Protein AF-A0A1I0JBV3-F1 (afdb_monomer_lite)

pLDDT: mean 73.3, std 11.95, range [51.81, 92.5]

Structure (mmCIF, N/CA/C/O backbone):
data_AF-A0A1I0JBV3-F1
#
_entry.id   AF-A0A1I0JBV3-F1
#
loop_
_atom_site.group_PDB
_atom_site.id
_atom_site.type_symbol
_atom_site.label_atom_id
_atom_site.label_alt_id
_atom_site.label_comp_id
_atom_site.label_asym_id
_atom_site.label_entity_id
_atom_site.label_seq_id
_atom_site.pdbx_PDB_ins_code
_atom_site.Cartn_x
_atom_site.Cartn_y
_atom_site.Cartn_z
_atom_site.occupancy
_atom_site.B_iso_or_equiv
_atom_site.auth_seq_id
_atom_site.auth_comp_id
_atom_site.auth_asym_id
_atom_site.auth_atom_id
_atom_site.pdbx_PDB_model_num
ATOM 1 N N . MET A 1 1 ? -31.498 -11.222 1.081 1.00 52.91 1 MET A N 1
ATOM 2 C CA . MET A 1 1 ? -30.637 -10.059 1.394 1.00 52.91 1 MET A CA 1
ATOM 3 C C . MET A 1 1 ? -29.264 -10.481 1.928 1.00 52.91 1 MET A C 1
ATOM 5 O O . MET A 1 1 ? -28.299 -10.169 1.255 1.00 52.91 1 MET A O 1
ATOM 9 N N . LYS A 1 2 ? -29.136 -11.262 3.021 1.00 63.00 2 LYS A N 1
ATOM 10 C CA . LYS A 1 2 ? -27.817 -11.732 3.532 1.00 63.00 2 LYS A CA 1
ATOM 11 C C . LYS A 1 2 ? -26.933 -12.431 2.486 1.00 63.00 2 LYS A C 1
ATOM 13 O O . LYS A 1 2 ? -25.802 -12.021 2.286 1.00 63.00 2 LYS A O 1
ATOM 18 N N . LYS A 1 3 ? -27.503 -13.369 1.716 1.00 70.75 3 LYS A N 1
ATOM 19 C CA . LYS A 1 3 ? -26.767 -14.091 0.659 1.00 70.75 3 LYS A CA 1
ATOM 20 C C . LYS A 1 3 ? -26.129 -13.187 -0.407 1.00 70.75 3 LYS A C 1
ATOM 22 O O . LYS A 1 3 ? -25.136 -13.585 -0.997 1.00 70.75 3 LYS A O 1
ATOM 27 N N . PHE A 1 4 ? -26.694 -12.004 -0.668 1.00 78.19 4 PHE A N 1
ATOM 28 C CA . PHE A 1 4 ? -26.146 -11.068 -1.656 1.00 78.19 4 PHE A CA 1
ATOM 29 C C . PHE A 1 4 ? -24.913 -10.337 -1.112 1.00 78.19 4 PHE A C 1
ATOM 31 O O . PHE A 1 4 ? -23.906 -10.247 -1.805 1.00 78.19 4 PHE A O 1
ATOM 38 N N . ASN A 1 5 ? -24.953 -9.908 0.153 1.00 77.00 5 ASN A N 1
ATOM 39 C CA . ASN A 1 5 ? -23.786 -9.324 0.817 1.00 77.00 5 ASN A CA 1
ATOM 40 C C . ASN A 1 5 ? -22.672 -10.360 1.019 1.00 77.00 5 ASN A C 1
ATOM 42 O O . ASN A 1 5 ? -21.511 -10.040 0.794 1.00 77.00 5 ASN A O 1
ATOM 46 N N . ASP A 1 6 ? -23.017 -11.603 1.371 1.00 80.25 6 ASP A N 1
ATOM 47 C CA . ASP A 1 6 ? -22.033 -12.682 1.544 1.00 80.25 6 ASP A CA 1
ATOM 48 C C . ASP A 1 6 ? -21.361 -13.058 0.210 1.00 80.25 6 ASP A C 1
ATOM 50 O O . ASP A 1 6 ? -20.162 -13.346 0.156 1.00 80.25 6 ASP A O 1
ATOM 54 N N . PHE A 1 7 ? -22.123 -13.018 -0.889 1.00 85.12 7 PHE A N 1
ATOM 55 C CA . PHE A 1 7 ? -21.595 -13.211 -2.237 1.00 85.12 7 PHE A CA 1
ATOM 56 C C . PHE A 1 7 ? -20.658 -12.067 -2.645 1.00 85.12 7 PHE A C 1
ATOM 58 O O . PHE A 1 7 ? -19.554 -12.329 -3.119 1.00 85.12 7 PHE A O 1
ATOM 65 N N . LEU A 1 8 ? -21.060 -10.813 -2.406 1.00 81.75 8 LEU A N 1
ATOM 66 C CA . LEU A 1 8 ? -20.219 -9.640 -2.657 1.00 81.75 8 LEU A CA 1
ATOM 67 C C . LEU A 1 8 ? -18.907 -9.698 -1.864 1.00 81.75 8 LEU A C 1
ATOM 69 O O . LEU A 1 8 ? -17.849 -9.519 -2.458 1.00 81.75 8 LEU A O 1
ATOM 73 N N . ASP A 1 9 ? -18.945 -10.021 -0.568 1.00 81.69 9 ASP A N 1
ATOM 74 C CA . ASP A 1 9 ? -17.739 -10.141 0.271 1.00 81.69 9 ASP A CA 1
ATOM 75 C C . ASP A 1 9 ? -16.817 -11.266 -0.239 1.00 81.69 9 ASP A C 1
ATOM 77 O O . ASP A 1 9 ? -15.609 -11.080 -0.386 1.00 81.69 9 ASP A O 1
ATOM 81 N N . THR A 1 10 ? -17.384 -12.414 -0.627 1.00 84.50 10 THR A N 1
ATOM 82 C CA . THR A 1 10 ? -16.613 -13.540 -1.182 1.00 84.50 10 THR A CA 1
ATOM 83 C C . THR A 1 10 ? -15.910 -13.171 -2.490 1.00 84.50 10 THR A C 1
ATOM 85 O O . THR A 1 10 ? -14.718 -13.444 -2.652 1.00 84.50 10 THR A O 1
ATOM 88 N N . VAL A 1 11 ? -16.622 -12.522 -3.414 1.00 87.12 11 VAL A N 1
ATOM 89 C CA . VAL A 1 11 ? -16.059 -12.070 -4.695 1.00 87.12 11 VAL A CA 1
ATOM 90 C C . VAL A 1 11 ? -14.973 -11.020 -4.464 1.00 87.12 11 VAL A C 1
ATOM 92 O O . VAL A 1 11 ? -13.895 -11.102 -5.049 1.00 87.12 11 VAL A O 1
ATOM 95 N N . MET A 1 12 ? -15.213 -10.067 -3.568 1.00 82.69 12 MET A N 1
ATOM 96 C CA . MET A 1 12 ? -14.280 -8.979 -3.274 1.00 82.69 12 MET A CA 1
ATOM 97 C C . MET A 1 12 ? -12.998 -9.495 -2.608 1.00 82.69 12 MET A C 1
ATOM 99 O O . MET A 1 12 ? -11.898 -9.101 -2.997 1.00 82.69 12 MET A O 1
ATOM 103 N N . ARG A 1 13 ? -13.115 -10.465 -1.691 1.00 83.38 13 ARG A N 1
ATOM 104 C CA . ARG A 1 13 ? -11.968 -11.191 -1.122 1.00 83.38 13 ARG A CA 1
ATOM 105 C C . ARG A 1 13 ? -11.165 -11.932 -2.179 1.00 83.38 13 ARG A C 1
ATOM 107 O O . ARG A 1 13 ? -9.937 -11.893 -2.138 1.00 83.38 13 ARG A O 1
ATOM 114 N N . PHE A 1 14 ? -11.837 -12.600 -3.113 1.00 89.12 14 PHE A N 1
ATOM 115 C CA . PHE A 1 14 ? -11.166 -13.336 -4.179 1.00 89.12 14 PHE A CA 1
ATOM 116 C C . PHE A 1 14 ? -10.394 -12.396 -5.116 1.00 89.12 14 PHE A C 1
ATOM 118 O O . PHE A 1 14 ? -9.225 -12.642 -5.403 1.00 89.12 14 PHE A O 1
ATOM 125 N N . ILE A 1 15 ? -11.007 -11.278 -5.522 1.00 87.62 15 ILE A N 1
ATOM 126 C CA . ILE A 1 15 ? -10.366 -10.253 -6.359 1.00 87.62 15 ILE A CA 1
ATOM 127 C C . ILE A 1 15 ? -9.148 -9.644 -5.651 1.00 87.62 15 ILE A C 1
ATOM 129 O O . ILE A 1 15 ? -8.094 -9.498 -6.263 1.00 87.62 15 ILE A O 1
ATOM 133 N N . MET A 1 16 ? -9.257 -9.337 -4.357 1.00 83.81 16 MET A N 1
ATOM 134 C CA . MET A 1 16 ? -8.150 -8.805 -3.551 1.00 83.81 16 MET A CA 1
ATOM 135 C C . MET A 1 16 ? -6.982 -9.787 -3.440 1.00 83.81 16 MET A C 1
ATOM 137 O O . MET A 1 16 ? -5.828 -9.404 -3.634 1.00 83.81 16 MET A O 1
ATOM 141 N N . ALA A 1 17 ? -7.274 -11.062 -3.170 1.00 86.31 17 ALA A N 1
ATOM 142 C CA . ALA A 1 17 ? -6.258 -12.108 -3.112 1.00 86.31 17 ALA A CA 1
ATOM 143 C C . ALA A 1 17 ? -5.563 -12.292 -4.472 1.00 86.31 17 ALA A C 1
ATOM 145 O O . ALA A 1 17 ? -4.335 -12.360 -4.533 1.00 86.31 17 ALA A O 1
ATOM 146 N N . ALA A 1 18 ? -6.334 -12.299 -5.563 1.00 88.12 18 ALA A N 1
ATOM 147 C CA . ALA A 1 18 ? -5.802 -12.381 -6.918 1.00 88.12 18 ALA A CA 1
ATOM 148 C C . ALA A 1 18 ? -4.930 -11.164 -7.273 1.00 88.12 18 ALA A C 1
ATOM 150 O O . ALA A 1 18 ? -3.843 -11.329 -7.822 1.00 88.12 18 ALA A O 1
ATOM 151 N N . ALA A 1 19 ? -5.358 -9.950 -6.913 1.00 83.94 19 ALA A N 1
ATOM 152 C CA . ALA A 1 19 ? -4.601 -8.722 -7.142 1.00 83.94 19 ALA A CA 1
ATOM 153 C C . ALA A 1 19 ? -3.278 -8.699 -6.356 1.00 83.94 19 ALA A C 1
ATOM 155 O O . ALA A 1 19 ? -2.233 -8.376 -6.919 1.00 83.94 19 ALA A O 1
ATOM 156 N N . MET A 1 20 ? -3.292 -9.103 -5.080 1.00 83.06 20 MET A N 1
ATOM 157 C CA . MET A 1 20 ? -2.077 -9.247 -4.266 1.00 83.06 20 MET A CA 1
ATOM 158 C C . MET A 1 20 ? -1.108 -10.270 -4.862 1.00 83.06 20 MET A C 1
ATOM 160 O O . MET A 1 20 ? 0.089 -10.001 -4.967 1.00 83.06 20 MET A O 1
ATOM 164 N N . PHE A 1 21 ? -1.621 -11.421 -5.298 1.00 88.75 21 PHE A N 1
ATOM 165 C CA . PHE A 1 21 ? -0.805 -12.444 -5.942 1.00 88.75 21 PHE A CA 1
ATOM 166 C C . PHE A 1 21 ? -0.201 -11.949 -7.265 1.00 88.75 21 PHE A C 1
ATOM 168 O O . PHE A 1 21 ? 0.984 -12.160 -7.511 1.00 88.75 21 PHE A O 1
ATOM 175 N N . ALA A 1 22 ? -0.979 -11.238 -8.086 1.00 84.38 22 ALA A N 1
ATOM 176 C CA . ALA A 1 22 ? -0.511 -10.660 -9.345 1.00 84.38 22 ALA A CA 1
ATOM 177 C C . ALA A 1 22 ? 0.595 -9.615 -9.132 1.00 84.38 22 ALA A C 1
ATOM 179 O O . ALA A 1 22 ? 1.581 -9.607 -9.869 1.00 84.38 22 ALA A O 1
ATOM 180 N N . LEU A 1 23 ? 0.472 -8.769 -8.105 1.00 82.62 23 LEU A N 1
ATOM 181 C CA . LEU A 1 23 ? 1.512 -7.809 -7.731 1.00 82.62 23 LEU A CA 1
ATOM 182 C C . LEU A 1 23 ? 2.791 -8.503 -7.262 1.00 82.62 23 LEU A C 1
ATOM 184 O O . LEU A 1 23 ? 3.882 -8.093 -7.654 1.00 82.62 23 LEU A O 1
ATOM 188 N N . LEU A 1 24 ? 2.668 -9.566 -6.464 1.00 86.88 24 LEU A N 1
ATOM 189 C CA . LEU A 1 24 ? 3.815 -10.338 -5.994 1.00 86.88 24 LEU A CA 1
ATOM 190 C C . LEU A 1 24 ? 4.527 -11.032 -7.163 1.00 86.88 24 LEU A C 1
ATOM 192 O O . LEU A 1 24 ? 5.724 -10.836 -7.353 1.00 86.88 24 LEU A O 1
ATOM 196 N N . ALA A 1 25 ? 3.787 -11.783 -7.982 1.00 85.19 25 ALA A N 1
ATOM 197 C CA . ALA A 1 25 ? 4.327 -12.502 -9.133 1.00 85.19 25 ALA A CA 1
ATOM 198 C C . ALA A 1 25 ? 4.928 -11.545 -10.175 1.00 85.19 25 ALA A C 1
ATOM 200 O O . ALA A 1 25 ? 6.044 -11.759 -10.652 1.00 85.19 25 ALA A O 1
ATOM 201 N N . GLY A 1 26 ? 4.224 -10.452 -10.483 1.00 80.56 26 GLY A N 1
ATOM 202 C CA . GLY A 1 26 ? 4.704 -9.406 -11.380 1.00 80.56 26 GLY A CA 1
ATOM 203 C C . GLY A 1 26 ? 5.947 -8.696 -10.844 1.00 80.56 26 GLY A C 1
ATOM 204 O O . GLY A 1 26 ? 6.887 -8.457 -11.597 1.00 80.56 26 GLY A O 1
ATOM 205 N N . GLY A 1 27 ? 5.999 -8.415 -9.539 1.00 78.56 27 GLY A N 1
ATOM 206 C CA . GLY A 1 27 ? 7.157 -7.801 -8.889 1.00 78.56 27 GLY A CA 1
ATOM 207 C C . GLY A 1 27 ? 8.377 -8.723 -8.895 1.00 78.56 27 GLY A C 1
ATOM 208 O O . GLY A 1 27 ? 9.484 -8.293 -9.223 1.00 78.56 27 GLY A O 1
ATOM 209 N N . THR A 1 28 ? 8.187 -10.017 -8.622 1.00 82.06 28 THR A N 1
ATOM 210 C CA . THR A 1 28 ? 9.253 -11.019 -8.761 1.00 82.06 28 THR A CA 1
ATOM 211 C C . THR A 1 28 ? 9.748 -11.097 -10.205 1.00 82.06 28 THR A C 1
ATOM 213 O O . THR A 1 28 ? 10.958 -11.118 -10.428 1.00 82.06 28 THR A O 1
ATOM 216 N N . TRP A 1 29 ? 8.846 -11.054 -11.191 1.00 78.94 29 TRP A N 1
ATOM 217 C CA . TRP A 1 29 ? 9.209 -11.031 -12.609 1.00 78.94 29 TRP A CA 1
ATOM 218 C C . TRP A 1 29 ? 9.967 -9.757 -13.014 1.00 78.94 29 TRP A C 1
ATOM 220 O O . TRP A 1 29 ? 10.944 -9.833 -13.763 1.00 78.94 29 TRP A O 1
ATOM 230 N N . GLN A 1 30 ? 9.583 -8.589 -12.488 1.00 66.00 30 GLN A N 1
ATOM 231 C CA . GLN A 1 30 ? 10.299 -7.325 -12.699 1.00 66.00 30 GLN A CA 1
ATOM 232 C C . GLN A 1 30 ? 11.736 -7.392 -12.175 1.00 66.00 30 GLN A C 1
ATOM 234 O O . GLN A 1 30 ? 12.670 -6.977 -12.865 1.00 66.00 30 GLN A O 1
ATOM 239 N N . ILE A 1 31 ? 11.928 -7.944 -10.974 1.00 75.69 31 ILE A N 1
ATOM 240 C CA . ILE A 1 31 ? 13.254 -8.150 -10.386 1.00 75.69 31 ILE A CA 1
ATOM 241 C C . ILE A 1 31 ? 14.035 -9.143 -11.255 1.00 75.69 31 ILE A C 1
ATOM 243 O O . ILE A 1 31 ? 15.136 -8.826 -11.697 1.00 75.69 31 ILE A O 1
ATOM 247 N N . PHE A 1 32 ? 13.454 -10.294 -11.592 1.00 72.62 32 PHE A N 1
ATOM 248 C CA . PHE A 1 32 ? 14.115 -11.318 -12.403 1.00 72.62 32 PHE A CA 1
ATOM 249 C C . PHE A 1 32 ? 14.561 -10.787 -13.769 1.00 72.62 32 PHE A C 1
ATOM 251 O O . PHE A 1 32 ? 15.707 -10.986 -14.165 1.00 72.62 32 PHE A O 1
ATOM 258 N N . THR A 1 33 ? 13.699 -10.026 -14.448 1.00 67.25 33 THR A N 1
ATOM 259 C CA . THR A 1 33 ? 14.038 -9.374 -15.717 1.00 67.25 33 THR A CA 1
ATOM 260 C C . THR A 1 33 ? 15.223 -8.442 -15.513 1.00 67.25 33 THR A C 1
ATOM 262 O O . THR A 1 33 ? 16.207 -8.564 -16.219 1.00 67.25 33 THR A O 1
ATOM 265 N N . ARG A 1 34 ? 15.211 -7.592 -14.484 1.00 66.94 34 ARG A N 1
ATOM 266 C CA . ARG A 1 34 ? 16.291 -6.629 -14.229 1.00 66.94 34 ARG A CA 1
ATOM 267 C C . ARG A 1 34 ? 17.641 -7.274 -13.893 1.00 66.94 34 ARG A C 1
ATOM 269 O O . ARG A 1 34 ? 18.677 -6.696 -14.219 1.00 66.94 34 ARG A O 1
ATOM 276 N N . TRP A 1 35 ? 17.636 -8.434 -13.238 1.00 64.62 35 TRP A N 1
ATOM 277 C CA . TRP A 1 35 ? 18.855 -9.148 -12.842 1.00 64.62 35 TRP A CA 1
ATOM 278 C C . TRP A 1 35 ? 19.378 -10.109 -13.922 1.00 64.62 35 TRP A C 1
ATOM 280 O O . TRP A 1 35 ? 20.592 -10.265 -14.031 1.00 64.62 35 TRP A O 1
ATOM 290 N N . ILE A 1 36 ? 18.503 -10.717 -14.735 1.00 63.06 36 ILE A N 1
ATOM 291 C CA . ILE A 1 36 ? 18.875 -11.732 -15.741 1.00 63.06 36 ILE A CA 1
ATOM 292 C C . ILE A 1 36 ? 18.902 -11.171 -17.177 1.00 63.06 36 ILE A C 1
ATOM 294 O O . ILE A 1 36 ? 19.807 -11.475 -17.951 1.00 63.06 36 ILE A O 1
ATOM 298 N N . LEU A 1 37 ? 17.941 -10.314 -17.532 1.00 55.44 37 LEU A N 1
ATOM 299 C CA . LEU A 1 37 ? 17.786 -9.665 -18.833 1.00 55.44 37 LEU A CA 1
ATOM 300 C C . LEU A 1 37 ? 18.110 -8.175 -18.648 1.00 55.44 37 LEU A C 1
ATOM 302 O O . LEU A 1 37 ? 17.244 -7.361 -18.359 1.00 55.44 37 LEU A O 1
ATOM 306 N N . LYS A 1 38 ? 19.365 -7.769 -18.857 1.00 53.12 38 LYS A N 1
ATOM 307 C CA . LYS A 1 38 ? 19.827 -6.359 -18.800 1.00 53.12 38 LYS A CA 1
ATOM 308 C C . LYS A 1 38 ? 19.061 -5.352 -19.705 1.00 53.12 38 LYS A C 1
ATOM 310 O O . LYS A 1 38 ? 19.484 -4.205 -19.807 1.00 53.12 38 LYS A O 1
ATOM 315 N N . ASN A 1 39 ? 17.956 -5.746 -20.346 1.00 54.69 39 ASN A N 1
ATOM 316 C CA . ASN A 1 39 ? 17.012 -4.887 -21.054 1.00 54.69 39 ASN A CA 1
ATOM 317 C C . ASN A 1 39 ? 15.781 -4.596 -20.171 1.00 54.69 39 ASN A C 1
ATOM 319 O O . ASN A 1 39 ? 14.994 -5.508 -19.904 1.00 54.69 39 ASN A O 1
ATOM 323 N N . PRO A 1 40 ? 15.576 -3.346 -19.722 1.00 53.59 40 PRO A N 1
ATOM 324 C CA . PRO A 1 40 ? 14.399 -2.980 -18.944 1.00 53.59 40 PRO A CA 1
ATOM 325 C C . PRO A 1 40 ? 13.143 -3.135 -19.815 1.00 53.59 40 PRO A C 1
ATOM 327 O O . PRO A 1 40 ? 12.955 -2.403 -20.782 1.00 53.59 40 PRO A O 1
ATOM 330 N N . SER A 1 41 ? 12.281 -4.105 -19.504 1.00 53.50 41 SER A N 1
ATOM 331 C CA . SER A 1 41 ? 11.004 -4.280 -20.206 1.00 53.50 41 SER A CA 1
ATOM 332 C C . SER A 1 41 ? 10.014 -3.190 -19.767 1.00 53.50 41 SER A C 1
ATOM 334 O O . SER A 1 41 ? 9.298 -3.357 -18.781 1.00 53.50 41 SER A O 1
ATOM 336 N N . THR A 1 42 ? 9.986 -2.063 -20.489 1.00 59.53 42 THR A N 1
ATOM 337 C CA . THR A 1 42 ? 9.102 -0.904 -20.229 1.00 59.53 42 THR A CA 1
ATOM 338 C C . THR A 1 42 ? 7.620 -1.290 -20.204 1.00 59.53 42 THR A C 1
ATOM 340 O O . THR A 1 42 ? 6.884 -0.855 -19.323 1.00 59.53 42 THR A O 1
ATOM 343 N N . PHE A 1 43 ? 7.209 -2.210 -21.083 1.00 61.50 43 PHE A N 1
ATOM 344 C CA . PHE A 1 43 ? 5.834 -2.720 -21.146 1.00 61.50 43 PHE A CA 1
ATOM 345 C C . PHE A 1 43 ? 5.376 -3.402 -19.849 1.00 61.50 43 PHE A C 1
ATOM 347 O O . PHE A 1 43 ? 4.223 -3.264 -19.440 1.00 61.50 43 PHE A O 1
ATOM 354 N N . THR A 1 44 ? 6.274 -4.132 -19.181 1.00 64.50 44 THR A N 1
ATOM 355 C CA . THR A 1 44 ? 5.932 -4.829 -17.933 1.00 64.50 44 THR A CA 1
ATOM 356 C C . THR A 1 44 ? 5.871 -3.858 -16.748 1.00 64.50 44 THR A C 1
ATOM 358 O O . THR A 1 44 ? 5.098 -4.076 -15.818 1.00 64.50 44 THR A O 1
ATOM 361 N N . ASP A 1 45 ? 6.649 -2.769 -16.775 1.00 65.56 45 ASP A N 1
ATOM 362 C CA . ASP A 1 45 ? 6.609 -1.723 -15.742 1.00 65.56 45 ASP A CA 1
ATOM 363 C C . ASP A 1 45 ? 5.286 -0.951 -15.764 1.00 65.56 45 ASP A C 1
ATOM 365 O O . ASP A 1 45 ? 4.653 -0.757 -14.726 1.00 65.56 45 ASP A O 1
ATOM 369 N N . GLU A 1 46 ? 4.825 -0.581 -16.957 1.00 77.31 46 GLU A N 1
ATOM 370 C CA . GLU A 1 46 ? 3.564 0.135 -17.146 1.00 77.31 46 GLU A CA 1
ATOM 371 C C . GLU A 1 46 ? 2.365 -0.736 -16.759 1.00 77.31 46 GLU A C 1
ATOM 373 O O . GLU A 1 46 ? 1.514 -0.299 -15.981 1.00 77.31 46 GLU A O 1
ATOM 378 N N . PHE A 1 47 ? 2.331 -1.999 -17.201 1.00 76.12 47 PHE A N 1
ATOM 379 C CA . PHE A 1 47 ? 1.253 -2.928 -16.854 1.00 76.12 47 PHE A CA 1
ATOM 380 C C . PHE A 1 47 ? 1.120 -3.135 -15.339 1.00 76.12 47 PHE A C 1
ATOM 382 O O . PHE A 1 47 ? 0.014 -3.064 -14.797 1.00 76.12 47 PHE A O 1
ATOM 389 N N . LEU A 1 48 ? 2.238 -3.322 -14.628 1.00 72.06 48 LEU A N 1
ATOM 390 C CA . LEU A 1 48 ? 2.205 -3.510 -13.177 1.00 72.06 48 LEU A CA 1
ATOM 391 C C . LEU A 1 48 ? 1.697 -2.272 -12.436 1.00 72.06 48 LEU A C 1
ATOM 393 O O . LEU A 1 48 ? 0.962 -2.408 -11.459 1.00 72.06 48 LEU A O 1
ATOM 397 N N . ARG A 1 49 ? 2.044 -1.066 -12.905 1.00 78.69 49 ARG A N 1
ATOM 398 C CA . ARG A 1 49 ? 1.521 0.180 -12.326 1.00 78.69 49 ARG A CA 1
ATOM 399 C C . ARG A 1 49 ? 0.015 0.289 -12.498 1.00 78.69 49 ARG A C 1
ATOM 401 O O . ARG A 1 49 ? -0.661 0.670 -11.547 1.00 78.69 49 ARG A O 1
ATOM 408 N N . TYR A 1 50 ? -0.521 -0.079 -13.660 1.00 83.62 50 TYR A N 1
ATOM 409 C CA . TYR A 1 50 ? -1.970 -0.102 -13.854 1.00 83.62 50 TYR A CA 1
ATOM 410 C C . TYR A 1 50 ? -2.643 -1.098 -12.904 1.00 83.62 50 TYR A C 1
ATOM 412 O O . TYR A 1 50 ? -3.591 -0.722 -12.215 1.00 83.62 50 TYR A O 1
ATOM 420 N N . VAL A 1 51 ? -2.122 -2.324 -12.784 1.00 80.69 51 VAL A N 1
ATOM 421 C CA . VAL A 1 51 ? -2.647 -3.328 -11.838 1.00 80.69 51 VAL A CA 1
ATOM 422 C C . VAL A 1 51 ? -2.583 -2.823 -10.394 1.00 80.69 51 VAL A C 1
ATOM 424 O O . VAL A 1 51 ? -3.539 -3.001 -9.644 1.00 80.69 51 VAL A O 1
ATOM 427 N N . LEU A 1 52 ? -1.505 -2.139 -10.010 1.00 82.31 52 LEU A N 1
ATOM 428 C CA . LEU A 1 52 ? -1.347 -1.550 -8.680 1.00 82.31 52 LEU A CA 1
ATOM 429 C C . LEU A 1 52 ? -2.377 -0.444 -8.404 1.00 82.31 52 LEU A C 1
ATOM 431 O O . LEU A 1 52 ? -2.948 -0.402 -7.315 1.00 82.31 52 LEU A O 1
ATOM 4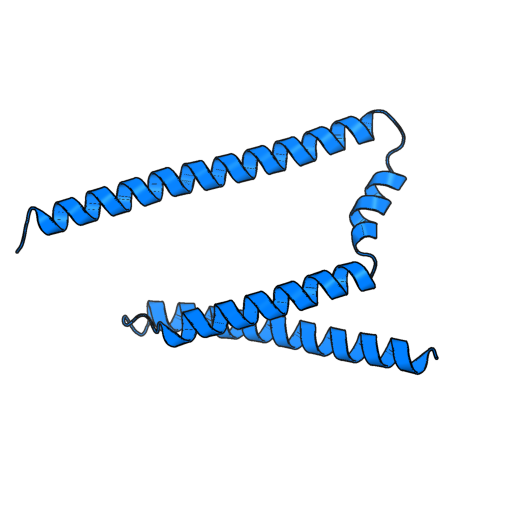35 N N . ILE A 1 53 ? -2.653 0.427 -9.381 1.00 88.31 53 ILE A N 1
ATOM 436 C CA . ILE A 1 53 ? -3.683 1.469 -9.257 1.00 88.31 53 ILE A CA 1
ATOM 437 C C . ILE A 1 53 ? -5.053 0.820 -9.033 1.00 88.31 53 ILE A C 1
ATOM 439 O O . ILE A 1 53 ? -5.715 1.128 -8.044 1.00 88.31 53 ILE A O 1
ATOM 443 N N . TRP A 1 54 ? -5.443 -0.145 -9.868 1.00 87.12 54 TRP A N 1
ATOM 444 C CA . TRP A 1 54 ? -6.709 -0.867 -9.697 1.00 87.12 54 TRP A CA 1
ATOM 445 C C . TRP A 1 54 ? -6.785 -1.617 -8.359 1.00 87.12 54 TRP A C 1
ATOM 447 O O . TRP A 1 54 ? -7.801 -1.539 -7.668 1.00 87.12 54 TRP A O 1
ATOM 457 N N . ALA A 1 55 ? -5.702 -2.284 -7.947 1.00 84.06 55 ALA A N 1
ATOM 458 C CA . ALA A 1 55 ? -5.623 -2.994 -6.673 1.00 84.06 55 ALA A CA 1
ATOM 459 C C . ALA A 1 55 ? -5.744 -2.050 -5.466 1.00 84.06 55 ALA A C 1
ATOM 461 O O . ALA A 1 55 ? -6.426 -2.383 -4.503 1.00 84.06 55 ALA A O 1
ATOM 462 N N . SER A 1 56 ? -5.129 -0.864 -5.512 1.00 85.31 56 SER A N 1
ATOM 463 C CA . SER A 1 56 ? -5.226 0.138 -4.439 1.00 85.31 56 SER A CA 1
ATOM 464 C C . SER A 1 56 ? -6.617 0.776 -4.343 1.00 85.31 56 SER A C 1
ATOM 466 O O . SER A 1 56 ? -7.132 0.971 -3.239 1.00 85.31 56 SER A O 1
ATOM 468 N N . MET A 1 57 ? -7.273 1.029 -5.481 1.00 85.50 57 MET A N 1
ATOM 469 C CA . MET A 1 57 ? -8.660 1.501 -5.506 1.00 85.50 57 MET A CA 1
ATOM 470 C C . MET A 1 57 ? -9.608 0.453 -4.910 1.00 85.50 57 MET A C 1
ATOM 472 O O . MET A 1 57 ? -10.392 0.772 -4.019 1.00 85.50 57 MET A O 1
ATOM 476 N N . LEU A 1 58 ? -9.490 -0.812 -5.328 1.00 85.38 58 LEU A N 1
ATOM 477 C CA . LEU A 1 58 ? -10.284 -1.916 -4.773 1.00 85.38 58 LEU A CA 1
ATOM 478 C C . LEU A 1 58 ? -9.965 -2.176 -3.292 1.00 85.38 58 LEU A C 1
ATOM 480 O O . LEU A 1 58 ? -10.873 -2.420 -2.498 1.00 85.38 58 LEU A O 1
ATOM 484 N N . GLY A 1 59 ? -8.691 -2.064 -2.912 1.00 81.69 59 GLY A N 1
ATOM 485 C CA . GLY A 1 59 ? -8.221 -2.227 -1.541 1.00 81.69 59 GLY A CA 1
ATOM 486 C C . GLY A 1 59 ? -8.783 -1.185 -0.587 1.00 81.69 59 GLY A C 1
ATOM 487 O O . GLY A 1 59 ? -9.314 -1.543 0.460 1.00 81.69 59 GLY A O 1
ATOM 488 N N . SER A 1 60 ? -8.748 0.091 -0.975 1.00 80.00 60 SER A N 1
ATOM 489 C CA . SER A 1 60 ? -9.331 1.169 -0.170 1.00 80.00 60 SER A CA 1
ATOM 490 C C . SER A 1 60 ? -10.845 1.011 -0.021 1.00 80.00 60 SER A C 1
ATOM 492 O O . SER A 1 60 ? -11.344 1.057 1.102 1.00 80.00 60 SER A O 1
ATOM 494 N N . ALA A 1 61 ? -11.570 0.727 -1.109 1.00 83.31 61 ALA A N 1
ATOM 495 C CA . ALA A 1 61 ? -13.009 0.467 -1.060 1.00 83.31 61 ALA A CA 1
ATOM 496 C C . ALA A 1 61 ? -13.359 -0.701 -0.119 1.00 83.31 61 ALA A C 1
ATOM 498 O O . ALA A 1 61 ? -14.331 -0.619 0.631 1.00 83.31 61 ALA A O 1
ATOM 499 N N . TYR A 1 62 ? -12.548 -1.764 -0.103 1.00 74.81 62 TYR A N 1
ATOM 500 C CA . TYR A 1 62 ? -12.737 -2.886 0.816 1.00 74.81 62 TYR A CA 1
ATOM 501 C C . TYR A 1 62 ? -12.373 -2.560 2.270 1.00 74.81 62 TYR A C 1
ATOM 503 O O . TYR A 1 62 ? -13.117 -2.971 3.156 1.00 74.81 62 TYR A O 1
ATOM 511 N N . CYS A 1 63 ? -11.316 -1.785 2.542 1.00 71.25 63 CYS A N 1
ATOM 512 C CA . CYS A 1 63 ? -11.040 -1.273 3.894 1.00 71.25 63 CYS A CA 1
ATOM 513 C C . CYS A 1 63 ? -12.209 -0.445 4.438 1.00 71.25 63 CYS A C 1
ATOM 515 O O . CYS A 1 63 ? -12.563 -0.588 5.605 1.00 71.25 63 CYS A O 1
ATOM 517 N N . PHE A 1 64 ? -12.828 0.399 3.605 1.00 67.44 64 PHE A N 1
ATOM 518 C CA . PHE A 1 64 ? -14.019 1.158 3.996 1.00 67.44 64 PH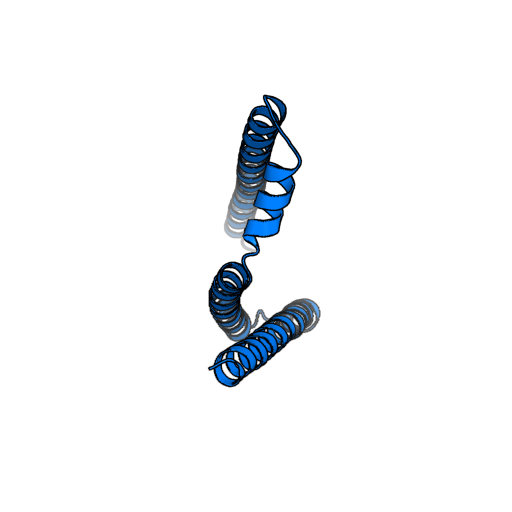E A CA 1
ATOM 519 C C . PHE A 1 64 ? -15.235 0.252 4.207 1.00 67.44 64 PHE A C 1
ATOM 521 O O . PHE A 1 64 ? -15.980 0.459 5.155 1.00 67.44 64 PHE A O 1
ATOM 528 N N . TYR A 1 65 ? -15.419 -0.776 3.373 1.00 67.19 65 TYR A N 1
ATOM 529 C CA . TYR A 1 65 ? -16.528 -1.724 3.517 1.00 67.19 65 TYR A CA 1
ATOM 530 C C . TYR A 1 65 ? -16.409 -2.607 4.767 1.00 67.19 65 TYR A C 1
ATOM 532 O O . TYR A 1 65 ? -17.413 -2.952 5.382 1.00 67.19 65 TYR A O 1
ATOM 540 N N . LYS A 1 66 ? -15.184 -2.980 5.150 1.00 65.06 66 LYS A N 1
ATOM 541 C CA . LYS A 1 66 ? -14.907 -3.754 6.366 1.00 65.06 66 LYS A CA 1
ATOM 542 C C . LYS A 1 66 ? -14.691 -2.903 7.618 1.00 65.06 66 LYS A C 1
ATOM 544 O O . LYS A 1 66 ? -14.296 -3.457 8.643 1.00 65.06 66 LYS A O 1
ATOM 549 N N . ASP A 1 67 ? -14.954 -1.600 7.531 1.00 56.03 67 ASP A N 1
ATOM 550 C CA . ASP A 1 67 ? -14.759 -0.647 8.619 1.00 56.03 67 ASP A CA 1
ATOM 551 C C . ASP A 1 67 ? -13.352 -0.746 9.232 1.00 56.03 67 ASP A C 1
ATOM 553 O O . ASP A 1 67 ? -13.205 -0.769 10.441 1.00 56.03 67 ASP A O 1
ATOM 557 N N . GLU A 1 68 ? -12.266 -0.798 8.452 1.00 52.97 68 GLU A N 1
ATOM 558 C CA . GLU A 1 68 ? -10.902 -0.831 9.026 1.00 52.97 68 GLU A CA 1
ATOM 559 C C . GLU A 1 68 ? -10.472 0.490 9.695 1.00 52.97 68 GLU A C 1
ATOM 561 O O . GLU A 1 68 ? -9.481 0.521 10.431 1.00 52.97 68 GLU A O 1
ATOM 566 N N . HIS A 1 69 ? -11.275 1.558 9.575 1.00 52.88 69 HIS A N 1
ATOM 567 C CA . HIS A 1 69 ? -11.209 2.669 10.531 1.00 52.88 69 HIS A CA 1
ATOM 568 C C . HIS A 1 69 ? -11.455 2.199 11.982 1.00 52.88 69 HIS A C 1
ATOM 570 O O . HIS A 1 69 ? -11.013 2.892 12.895 1.00 52.88 69 HIS A O 1
ATOM 576 N N . LEU A 1 70 ? -11.987 0.980 12.209 1.00 51.81 70 LEU A N 1
ATOM 577 C CA . LEU A 1 70 ? -12.008 0.296 13.506 1.00 51.81 70 LEU A CA 1
ATOM 578 C C . LEU A 1 70 ? -10.634 0.226 14.155 1.00 51.81 70 LEU A C 1
ATOM 580 O O . LEU A 1 70 ? -10.597 0.262 15.368 1.00 51.81 70 LEU A O 1
ATOM 584 N N . ALA A 1 71 ? -9.511 0.085 13.445 1.00 53.91 71 ALA A N 1
ATOM 585 C CA . ALA A 1 71 ? -8.215 -0.015 14.130 1.00 53.91 71 ALA A CA 1
ATOM 586 C C . ALA A 1 71 ? -7.828 1.323 14.789 1.00 53.91 71 ALA A C 1
ATOM 588 O O . ALA A 1 71 ? -7.330 1.356 15.916 1.00 53.91 71 ALA A O 1
ATOM 589 N N . LEU A 1 72 ? 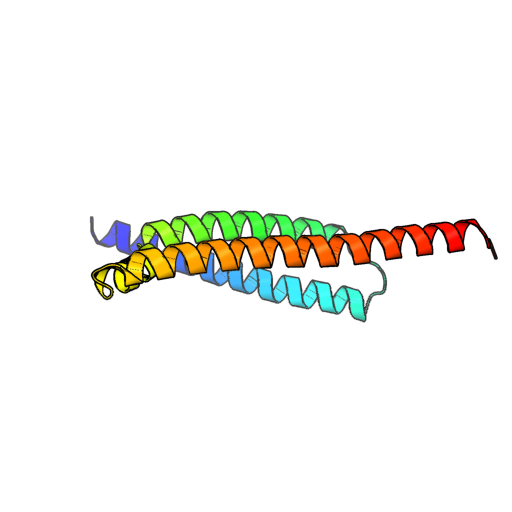-8.126 2.433 14.111 1.00 52.28 72 LEU A N 1
ATOM 590 C CA . LEU A 1 72 ? -7.971 3.789 14.637 1.00 52.28 72 LEU A CA 1
ATOM 591 C C . LEU A 1 72 ? -9.050 4.126 15.672 1.00 52.28 72 LEU A C 1
ATOM 593 O O . LEU A 1 72 ? -8.742 4.791 16.662 1.00 52.28 72 LEU A O 1
ATOM 597 N N . ASP A 1 73 ? -10.279 3.648 15.482 1.00 57.38 73 ASP A N 1
ATOM 598 C CA . ASP A 1 73 ? -11.374 3.837 16.428 1.00 57.38 73 ASP A CA 1
ATOM 599 C C . ASP A 1 73 ? -11.225 2.967 17.685 1.00 57.38 73 ASP A C 1
ATOM 601 O O . ASP A 1 73 ? -11.377 3.493 18.772 1.00 57.38 73 ASP A O 1
ATOM 605 N N . LEU A 1 74 ? -10.787 1.707 17.606 1.00 57.34 74 LEU A N 1
ATOM 606 C CA . LEU A 1 74 ? -10.476 0.826 18.749 1.00 57.34 74 LEU A CA 1
ATOM 607 C C . LEU A 1 74 ? -9.330 1.378 19.597 1.00 57.34 74 LEU A C 1
ATOM 609 O O . LEU A 1 74 ? -9.364 1.276 20.824 1.00 57.34 74 LEU A O 1
ATOM 613 N N . VAL A 1 75 ? -8.309 1.960 18.959 1.00 60.25 75 VAL A N 1
ATOM 614 C CA . VAL A 1 75 ? -7.245 2.669 19.677 1.00 60.25 75 VAL A CA 1
ATOM 615 C C . VAL A 1 75 ? -7.813 3.947 20.300 1.00 60.25 75 VAL A C 1
ATOM 617 O O . VAL A 1 75 ? -7.627 4.145 21.496 1.00 60.25 75 VAL A O 1
ATOM 620 N N . LYS A 1 76 ? -8.578 4.771 19.566 1.00 55.62 76 LYS A N 1
ATOM 621 C CA . LYS A 1 76 ? -9.241 5.975 20.115 1.00 55.62 76 LYS A CA 1
ATOM 622 C C . LYS A 1 76 ? -10.196 5.680 21.273 1.00 55.62 76 LYS A C 1
ATOM 624 O O . LYS A 1 76 ? -10.279 6.501 22.181 1.00 55.62 76 LYS A O 1
ATOM 629 N N . ASP A 1 77 ? -10.910 4.561 21.238 1.00 60.06 77 ASP A N 1
ATOM 630 C CA . ASP A 1 77 ? -11.944 4.203 22.213 1.00 60.06 77 ASP A CA 1
ATOM 631 C C . ASP A 1 77 ? -11.329 3.581 23.479 1.00 60.06 77 ASP A C 1
ATOM 633 O O . ASP A 1 77 ? -11.840 3.751 24.588 1.00 60.06 77 ASP A O 1
ATOM 637 N N . ARG A 1 78 ? -10.141 2.962 23.357 1.00 61.47 78 ARG A N 1
ATOM 638 C CA . ARG A 1 78 ? -9.337 2.532 24.514 1.00 61.47 78 ARG A CA 1
ATOM 639 C C . ARG A 1 78 ? -8.534 3.645 25.187 1.00 61.47 78 ARG A C 1
ATOM 641 O O . ARG A 1 78 ? -8.118 3.437 26.327 1.00 61.47 78 ARG A O 1
ATOM 648 N N . VAL A 1 79 ? -8.325 4.808 24.557 1.00 56.00 79 VAL A N 1
ATOM 649 C CA . VAL A 1 79 ? -7.574 5.922 25.171 1.00 56.00 79 VAL A CA 1
ATOM 650 C C . VAL A 1 79 ? -8.486 7.122 25.468 1.00 56.00 79 VAL A C 1
ATOM 652 O O . VAL A 1 79 ? -8.737 7.973 24.618 1.00 56.00 79 VAL A O 1
ATOM 655 N N . LYS A 1 80 ? -8.967 7.230 26.714 1.00 54.31 80 LYS A N 1
ATOM 656 C CA . LYS A 1 80 ? -9.704 8.409 27.210 1.00 54.31 80 LYS A CA 1
ATOM 657 C C . LYS A 1 80 ? -8.736 9.502 27.704 1.00 54.31 80 LYS A C 1
ATOM 659 O O . LYS A 1 80 ? -7.858 9.221 28.514 1.00 54.31 80 LYS A O 1
ATOM 664 N N . GLY A 1 81 ? -8.933 10.757 27.274 1.00 67.25 81 GLY A N 1
ATOM 665 C CA . GLY A 1 81 ? -8.272 11.961 27.826 1.00 67.25 81 GLY A CA 1
ATOM 666 C C . GLY A 1 81 ? -7.101 12.538 27.006 1.00 67.25 81 GLY A C 1
ATOM 667 O O . GLY A 1 81 ? -6.941 12.208 25.832 1.00 67.25 81 GLY A O 1
ATOM 668 N N . SER A 1 82 ? -6.272 13.401 27.624 1.00 62.44 82 SER A N 1
ATOM 669 C CA . SER A 1 82 ? -5.149 14.144 26.993 1.00 62.44 82 SER A CA 1
ATOM 670 C C . SER A 1 82 ? -4.163 13.285 26.196 1.00 62.44 82 SER A C 1
ATOM 672 O O . SER A 1 82 ? -3.526 13.780 25.267 1.00 62.44 82 SER A O 1
ATOM 674 N N . VAL A 1 83 ? -4.057 11.993 26.514 1.00 68.62 83 VAL A N 1
ATOM 675 C CA . VAL A 1 83 ? -3.201 11.039 25.796 1.00 68.62 83 VAL A CA 1
ATOM 676 C C . VAL A 1 83 ? -3.649 10.870 24.338 1.00 68.62 83 VAL A C 1
ATOM 678 O O . VAL A 1 83 ? -2.803 10.699 23.470 1.00 68.62 83 VAL A O 1
ATOM 681 N N . ARG A 1 84 ? -4.950 11.010 24.032 1.00 68.88 84 ARG A N 1
ATOM 682 C CA . ARG A 1 84 ? -5.472 10.989 22.653 1.00 68.88 84 ARG A CA 1
ATOM 683 C C . ARG A 1 84 ? -4.932 12.150 21.820 1.00 68.88 84 ARG A C 1
ATOM 685 O O . ARG A 1 84 ? -4.540 11.942 20.675 1.00 68.88 84 ARG A O 1
ATOM 692 N N . SER A 1 85 ? -4.897 13.352 22.391 1.00 71.00 85 SER A N 1
ATOM 693 C CA . SER A 1 85 ? -4.374 14.541 21.708 1.00 71.00 85 SER A CA 1
ATOM 694 C C . SER A 1 85 ? -2.869 14.427 21.475 1.00 71.00 85 SER A C 1
ATOM 696 O O . SER A 1 85 ? -2.395 14.738 20.387 1.00 71.00 85 SER A O 1
ATOM 698 N N . VAL A 1 86 ? -2.125 13.899 22.454 1.00 79.88 86 VAL A N 1
ATOM 699 C CA . VAL A 1 86 ? -0.686 13.626 22.304 1.00 79.88 86 VAL A CA 1
ATOM 700 C C . VAL A 1 86 ? -0.435 12.562 21.233 1.00 79.88 86 VAL A C 1
ATOM 702 O O . VAL A 1 86 ? 0.450 12.746 20.402 1.00 79.88 86 VAL A O 1
ATOM 705 N N . LEU A 1 87 ? -1.232 11.486 21.192 1.00 77.00 87 LEU A N 1
ATOM 706 C CA . LEU A 1 87 ? -1.117 10.454 20.157 1.00 77.00 87 LEU A CA 1
ATOM 707 C C . LEU A 1 87 ? -1.386 11.015 18.756 1.00 77.00 87 LEU A C 1
ATOM 709 O O . LEU A 1 87 ? -0.661 10.684 17.826 1.00 77.00 87 LEU A O 1
ATOM 713 N N . MET A 1 88 ? -2.404 11.868 18.597 1.00 75.69 88 MET A N 1
ATOM 714 C CA . MET A 1 88 ? -2.706 12.503 17.308 1.00 75.69 88 MET A CA 1
ATOM 715 C C . MET A 1 88 ? -1.559 13.394 16.832 1.00 75.69 88 MET A C 1
ATOM 717 O O . MET A 1 88 ? -1.126 13.260 15.692 1.00 75.69 88 MET A O 1
ATOM 721 N N . ILE A 1 89 ? -1.024 14.240 17.718 1.00 84.31 89 ILE A N 1
ATOM 722 C CA . ILE A 1 89 ? 0.127 15.098 17.403 1.00 84.31 89 ILE A CA 1
ATOM 723 C C . ILE A 1 89 ? 1.351 14.245 17.058 1.00 84.31 89 ILE A C 1
ATOM 725 O O . ILE A 1 89 ? 2.078 14.562 16.121 1.00 84.31 89 ILE A O 1
ATOM 729 N N . PHE A 1 90 ? 1.570 13.138 17.772 1.00 85.19 90 PHE A N 1
ATOM 730 C CA . PHE A 1 90 ? 2.673 12.222 17.495 1.00 85.19 90 PHE A CA 1
ATOM 731 C C . PHE A 1 90 ? 2.537 11.544 16.127 1.00 85.19 90 PHE A C 1
ATOM 733 O O . PHE A 1 90 ? 3.515 11.468 15.387 1.00 85.19 90 PHE A O 1
ATOM 740 N N . ILE A 1 91 ? 1.334 11.083 15.769 1.00 84.56 91 ILE A N 1
ATOM 741 C CA . ILE A 1 91 ? 1.066 10.471 14.461 1.00 84.56 91 ILE A CA 1
ATOM 742 C C . ILE A 1 91 ? 1.291 11.495 13.343 1.00 84.56 91 ILE A C 1
ATOM 744 O O . ILE A 1 91 ? 2.001 11.191 12.387 1.00 84.56 91 ILE A O 1
ATOM 748 N N . GLU A 1 92 ? 0.757 12.714 13.466 1.00 84.94 92 GLU A N 1
ATOM 749 C CA . GLU A 1 92 ? 0.990 13.760 12.462 1.00 84.94 92 GLU A CA 1
ATOM 750 C C . GLU A 1 92 ? 2.467 14.143 12.352 1.00 84.94 92 GLU A C 1
ATOM 752 O O . GLU A 1 92 ? 2.991 14.250 11.243 1.00 84.94 92 GLU A O 1
ATOM 757 N N . ALA A 1 93 ? 3.170 14.279 13.479 1.00 90.44 93 ALA A N 1
ATOM 758 C CA . ALA A 1 93 ? 4.602 14.557 13.493 1.00 90.44 93 ALA A CA 1
ATOM 759 C C . ALA A 1 93 ? 5.413 13.428 12.836 1.00 90.44 93 ALA A C 1
ATOM 761 O O . ALA A 1 93 ? 6.339 13.703 12.072 1.00 90.44 93 ALA A O 1
ATOM 762 N N . ALA A 1 94 ? 5.054 12.165 13.081 1.00 88.69 94 ALA A N 1
ATOM 763 C CA . ALA A 1 94 ? 5.695 11.009 12.459 1.00 88.69 94 ALA A CA 1
ATOM 764 C C . ALA A 1 94 ? 5.460 10.968 10.940 1.00 88.69 94 ALA A C 1
ATOM 766 O O . ALA A 1 94 ? 6.389 10.677 10.184 1.00 88.69 94 ALA A O 1
ATOM 767 N N . ILE A 1 95 ? 4.252 11.312 10.479 1.00 89.00 95 ILE A N 1
ATOM 768 C CA . ILE A 1 95 ? 3.937 11.424 9.048 1.00 89.00 95 ILE A CA 1
ATOM 769 C C . ILE A 1 95 ? 4.740 12.567 8.415 1.00 89.00 95 ILE A C 1
ATOM 771 O O . ILE A 1 95 ? 5.390 12.359 7.391 1.00 89.00 95 ILE A O 1
ATOM 775 N N . LEU A 1 96 ? 4.756 13.752 9.036 1.00 90.25 96 LEU A N 1
ATOM 776 C CA . LEU A 1 96 ? 5.552 14.897 8.577 1.00 90.25 96 LEU A CA 1
ATOM 777 C C . LEU A 1 96 ? 7.038 14.545 8.479 1.00 90.25 96 LEU A C 1
ATOM 779 O O . LEU A 1 96 ? 7.686 14.839 7.474 1.00 90.25 96 LEU A O 1
ATOM 783 N N . PHE A 1 97 ? 7.568 13.865 9.495 1.00 92.50 97 PHE A N 1
ATOM 784 C CA . PHE A 1 97 ? 8.944 13.391 9.509 1.00 92.50 97 PHE A CA 1
ATOM 785 C C . PHE A 1 97 ? 9.224 12.418 8.358 1.00 92.50 97 PHE A C 1
ATOM 787 O O . PHE A 1 97 ? 10.205 12.595 7.635 1.00 92.50 97 PHE A O 1
ATOM 794 N N . PHE A 1 98 ? 8.354 11.428 8.143 1.00 89.44 98 PHE A N 1
ATOM 795 C CA . PHE A 1 98 ? 8.497 10.459 7.057 1.00 89.44 98 PHE A CA 1
ATOM 796 C C . PHE A 1 98 ? 8.494 11.135 5.680 1.00 89.44 98 PHE A C 1
ATOM 798 O O . PHE A 1 98 ? 9.362 10.855 4.850 1.00 89.44 98 PHE A O 1
ATOM 805 N N . VAL A 1 99 ? 7.571 12.073 5.450 1.00 89.06 99 VAL A N 1
ATOM 806 C CA . VAL A 1 99 ? 7.503 12.844 4.202 1.00 89.06 99 VAL A CA 1
ATOM 807 C C . VAL A 1 99 ? 8.795 13.639 3.999 1.00 89.06 99 VAL A C 1
ATOM 809 O O . VAL A 1 99 ? 9.438 13.502 2.956 1.00 89.06 99 VAL A O 1
ATOM 812 N N . CYS A 1 100 ? 9.236 14.403 4.999 1.00 90.12 100 CYS A N 1
ATOM 813 C CA . CYS A 1 100 ? 10.484 15.168 4.936 1.00 90.12 100 CYS A CA 1
ATOM 814 C C . CYS A 1 100 ? 11.707 14.278 4.666 1.00 90.12 100 CYS A C 1
ATOM 816 O O . CYS A 1 100 ? 12.556 14.627 3.845 1.00 90.12 100 CYS A O 1
ATOM 818 N N . TYR A 1 101 ? 11.781 13.109 5.304 1.00 90.56 101 TYR A N 1
ATOM 819 C CA . TYR A 1 101 ? 12.863 12.144 5.119 1.00 90.56 101 TYR A CA 1
ATOM 820 C C . TYR A 1 101 ? 12.914 11.592 3.687 1.00 90.56 101 TYR A C 1
ATOM 822 O O . TYR A 1 101 ? 13.978 11.581 3.059 1.00 90.56 101 TYR A O 1
ATOM 830 N N . VAL A 1 102 ? 11.763 11.202 3.127 1.00 87.50 102 VAL A N 1
ATOM 831 C CA . VAL A 1 102 ? 11.661 10.741 1.733 1.00 87.50 102 VAL A CA 1
ATOM 832 C C . VAL A 1 102 ? 12.062 11.853 0.760 1.00 87.50 102 VAL A C 1
ATOM 834 O O . VAL A 1 102 ? 12.827 11.603 -0.175 1.00 87.50 102 VAL A O 1
ATOM 837 N N . PHE A 1 103 ? 11.609 13.089 0.984 1.00 84.44 103 PHE A N 1
ATOM 838 C CA . PHE A 1 103 ? 11.999 14.240 0.162 1.00 84.44 103 PHE A CA 1
ATOM 839 C C . PHE A 1 103 ? 13.503 14.530 0.234 1.00 84.44 103 PHE A C 1
ATOM 841 O O . PHE A 1 103 ? 14.127 14.811 -0.793 1.00 84.44 103 PHE A O 1
ATOM 848 N N . TYR A 1 104 ? 14.101 14.417 1.418 1.00 87.88 104 TYR A N 1
ATOM 849 C CA . TYR A 1 104 ? 15.534 14.603 1.619 1.00 87.88 104 TYR A CA 1
ATOM 850 C C . TYR A 1 104 ? 16.365 13.544 0.875 1.00 87.88 104 TYR A C 1
ATOM 852 O O . TYR A 1 104 ? 17.276 13.889 0.118 1.00 87.88 104 TYR A O 1
ATOM 860 N N . ILE A 1 105 ? 16.006 12.259 0.997 1.00 84.94 105 ILE A N 1
ATOM 861 C CA . IL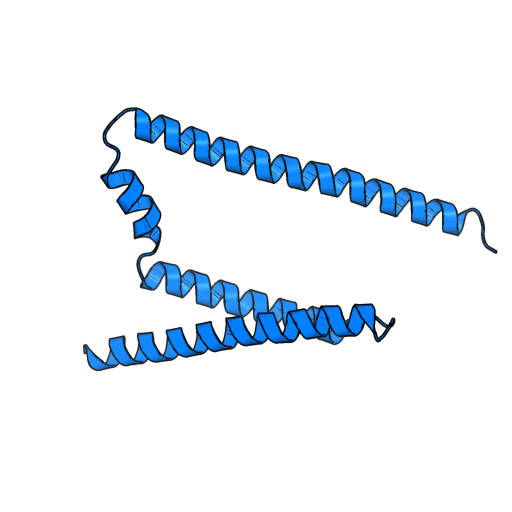E A 1 105 ? 16.644 11.166 0.243 1.00 84.94 105 ILE A CA 1
ATOM 862 C C . ILE A 1 105 ? 16.521 11.390 -1.262 1.00 84.94 105 ILE A C 1
ATOM 864 O O . ILE A 1 105 ? 17.499 11.241 -1.999 1.00 84.94 105 ILE A O 1
ATOM 868 N N . ARG A 1 106 ? 15.330 11.772 -1.729 1.00 73.94 106 ARG A N 1
ATOM 869 C CA . ARG A 1 106 ? 15.063 11.941 -3.157 1.00 73.94 106 ARG A CA 1
ATOM 870 C C . ARG A 1 106 ? 15.8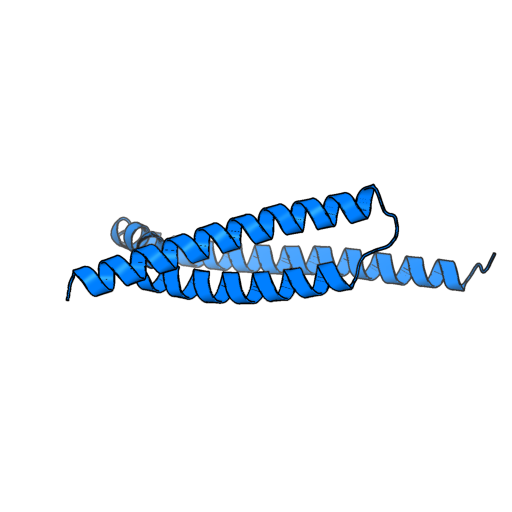27 13.127 -3.741 1.00 73.94 106 ARG A C 1
ATOM 872 O O . ARG A 1 106 ? 16.338 13.003 -4.850 1.00 73.94 106 ARG A O 1
ATOM 879 N N . ARG A 1 107 ? 16.004 14.225 -2.991 1.00 73.19 107 ARG A N 1
ATOM 880 C CA . ARG A 1 107 ? 16.907 15.331 -3.370 1.00 73.19 107 ARG A CA 1
ATOM 881 C C . ARG A 1 107 ? 18.348 14.859 -3.541 1.00 73.19 107 ARG A C 1
ATOM 883 O O . ARG A 1 107 ? 18.980 15.195 -4.540 1.00 73.19 107 ARG A O 1
ATOM 890 N N . ASN A 1 108 ? 18.854 14.063 -2.604 1.00 65.00 108 ASN A N 1
ATOM 891 C CA . ASN A 1 108 ? 20.231 13.571 -2.657 1.00 65.00 108 ASN A CA 1
ATOM 892 C C . ASN A 1 108 ? 20.445 12.586 -3.821 1.00 65.00 108 ASN A C 1
ATOM 894 O O . ASN A 1 108 ? 21.484 12.627 -4.480 1.00 65.00 108 ASN A O 1
ATOM 898 N N . ALA A 1 109 ? 19.451 11.746 -4.123 1.00 65.12 109 ALA A N 1
ATOM 899 C CA . ALA A 1 109 ? 19.477 10.837 -5.269 1.00 65.12 109 ALA A CA 1
ATOM 900 C C . ALA A 1 109 ? 19.348 11.575 -6.617 1.00 65.12 109 ALA A C 1
ATOM 902 O O . ALA A 1 109 ? 20.102 11.283 -7.543 1.00 65.12 109 ALA A O 1
ATOM 903 N N . ALA A 1 110 ? 18.463 12.575 -6.717 1.00 61.66 110 ALA A N 1
ATOM 904 C CA . ALA A 1 110 ? 18.294 13.392 -7.922 1.00 61.66 110 ALA A CA 1
ATOM 905 C C . ALA A 1 110 ? 19.558 14.204 -8.248 1.00 61.66 110 ALA A C 1
ATOM 907 O O . ALA A 1 110 ? 19.974 14.276 -9.404 1.00 61.66 110 ALA A O 1
ATOM 908 N N . CYS A 1 111 ? 20.213 14.758 -7.224 1.00 60.91 111 CYS A N 1
ATOM 909 C CA . CYS A 1 111 ? 21.461 15.496 -7.399 1.00 60.91 111 CYS A CA 1
ATOM 910 C C . CYS A 1 111 ? 22.608 14.579 -7.871 1.00 60.91 111 CYS A C 1
ATOM 912 O O . CYS A 1 111 ? 23.375 14.953 -8.757 1.00 60.91 111 CYS A O 1
ATOM 914 N N . ARG A 1 112 ? 22.681 13.334 -7.365 1.00 61.19 112 ARG A N 1
ATOM 915 C CA . ARG A 1 112 ? 23.640 12.323 -7.855 1.00 61.19 112 ARG A CA 1
ATOM 916 C C . ARG A 1 112 ? 23.403 11.956 -9.317 1.00 61.19 112 ARG A C 1
ATOM 918 O O . ARG A 1 112 ? 24.363 11.831 -10.069 1.00 61.19 112 ARG A O 1
ATOM 925 N N . GLN A 1 113 ? 22.144 11.818 -9.719 1.00 65.25 113 GLN A N 1
ATOM 926 C CA . GLN A 1 113 ? 21.794 11.436 -11.084 1.00 65.25 113 GLN A CA 1
ATOM 927 C C . GLN A 1 113 ? 22.121 12.545 -12.094 1.00 65.25 113 GLN A C 1
ATOM 929 O O . GLN A 1 113 ? 22.649 12.250 -13.161 1.00 65.25 113 GLN A O 1
ATOM 934 N N . CYS A 1 114 ? 21.914 13.813 -11.724 1.00 59.94 114 CYS A N 1
ATOM 935 C CA . CYS A 1 114 ? 22.288 14.958 -12.556 1.00 59.94 114 CYS A CA 1
ATOM 936 C C . CYS A 1 114 ? 23.817 15.091 -12.710 1.00 59.94 114 CYS A C 1
ATOM 938 O O . CYS A 1 114 ? 24.318 15.214 -13.824 1.00 59.94 114 CYS A O 1
ATOM 940 N N . ASN A 1 115 ? 24.578 14.969 -11.615 1.00 66.94 115 ASN A N 1
ATOM 941 C CA . ASN A 1 115 ? 26.043 15.062 -11.657 1.00 66.94 115 ASN A CA 1
ATOM 942 C C . ASN A 1 115 ? 26.684 13.943 -12.502 1.00 66.94 115 ASN A C 1
ATOM 944 O O . ASN A 1 115 ? 27.639 14.163 -13.241 1.00 66.94 115 ASN A O 1
ATOM 948 N N . GLN A 1 116 ? 26.136 12.729 -12.423 1.00 66.38 116 GLN A N 1
ATOM 949 C CA . GLN A 1 116 ? 26.667 11.578 -13.154 1.00 66.38 116 GLN A CA 1
ATOM 950 C C . GLN A 1 116 ? 26.319 11.605 -14.650 1.00 66.38 116 GLN A C 1
ATOM 952 O O . GLN A 1 116 ? 27.053 11.034 -15.455 1.00 66.38 116 GLN A O 1
ATOM 957 N N . GLN A 1 117 ? 25.239 12.297 -15.028 1.00 67.44 117 GLN A N 1
ATOM 958 C CA . GLN A 1 117 ? 24.892 12.559 -16.423 1.00 67.44 117 GLN A CA 1
ATOM 959 C C . GLN A 1 117 ? 25.862 13.574 -17.049 1.00 67.44 117 GLN A C 1
ATOM 961 O O . GLN A 1 117 ? 26.458 13.282 -18.080 1.00 67.44 117 GLN A O 1
ATOM 966 N N . VAL A 1 118 ? 26.138 14.686 -16.356 1.00 64.56 118 VAL A N 1
ATOM 967 C CA . VAL A 1 118 ? 27.085 15.724 -16.809 1.00 64.56 118 VAL A CA 1
ATOM 968 C C . VAL A 1 118 ? 28.505 15.175 -16.994 1.00 64.56 118 VAL A C 1
ATOM 970 O O . VAL A 1 118 ? 29.177 15.529 -17.956 1.00 64.56 118 VAL A O 1
ATOM 973 N N . LEU A 1 119 ? 28.966 14.272 -16.122 1.00 65.25 119 LEU A N 1
ATOM 974 C CA . LEU A 1 119 ? 30.285 13.641 -16.271 1.00 65.25 119 LEU A CA 1
ATOM 975 C C . LEU A 1 119 ? 30.379 12.704 -17.488 1.00 65.25 119 LEU A C 1
ATOM 977 O O . LEU A 1 119 ? 31.459 12.586 -18.063 1.00 65.25 119 LEU A O 1
ATOM 981 N N . ARG A 1 120 ? 29.274 12.063 -17.903 1.00 62.88 120 ARG A N 1
ATOM 982 C CA . ARG A 1 120 ? 29.235 11.280 -19.152 1.00 62.88 120 ARG A CA 1
ATOM 983 C C . ARG A 1 120 ? 29.223 12.159 -20.395 1.00 62.88 120 ARG A C 1
ATOM 985 O O . ARG A 1 120 ? 29.830 11.776 -21.386 1.00 62.88 120 ARG A O 1
ATOM 992 N N . ASP A 1 121 ? 28.579 13.319 -20.328 1.00 68.00 121 ASP A N 1
ATOM 993 C CA . ASP A 1 121 ? 28.566 14.273 -21.440 1.00 68.00 121 ASP A CA 1
ATOM 994 C C . ASP A 1 121 ? 29.909 15.032 -21.560 1.00 68.00 121 ASP A C 1
ATOM 996 O O . ASP A 1 121 ? 30.294 15.435 -22.654 1.00 68.00 121 ASP A O 1
ATOM 1000 N N . ALA A 1 122 ? 30.650 15.201 -20.454 1.00 72.56 122 ALA A N 1
ATOM 1001 C CA . ALA A 1 122 ? 31.934 15.914 -20.414 1.00 72.56 122 ALA A CA 1
ATOM 1002 C C . ALA A 1 122 ? 33.158 15.069 -20.824 1.00 72.56 122 ALA A C 1
ATOM 1004 O O . ALA A 1 122 ? 34.155 15.632 -21.272 1.00 72.56 122 ALA A O 1
ATOM 1005 N N . TYR A 1 123 ? 33.099 13.741 -20.679 1.00 60.34 123 TYR A N 1
ATOM 1006 C CA . TYR A 1 123 ? 34.118 12.807 -21.174 1.00 60.34 123 TYR A CA 1
ATOM 1007 C C . TYR A 1 123 ? 33.470 11.790 -22.124 1.00 60.34 123 TYR A C 1
ATOM 1009 O O . TYR A 1 123 ? 33.212 10.650 -21.725 1.00 60.34 123 TYR A O 1
ATOM 1017 N N . PRO A 1 124 ? 33.186 12.186 -23.377 1.00 59.16 124 PRO A N 1
ATOM 1018 C CA . PRO A 1 124 ? 32.850 11.226 -24.413 1.00 59.16 124 PRO A CA 1
ATOM 1019 C C . PRO A 1 124 ? 34.107 10.394 -24.710 1.00 59.16 124 PRO A C 1
ATOM 1021 O O . PRO A 1 124 ? 35.102 10.918 -25.210 1.00 59.16 124 PRO A O 1
ATOM 1024 N N . VAL A 1 125 ? 34.078 9.117 -24.327 1.00 63.25 125 VAL A N 1
ATOM 1025 C CA . VAL A 1 125 ? 35.010 8.090 -24.822 1.00 63.25 125 VAL A CA 1
ATOM 1026 C C . VAL A 1 125 ? 34.592 7.616 -26.203 1.00 63.25 125 VAL A C 1
ATOM 1028 O O . VAL A 1 125 ? 33.370 7.436 -26.410 1.00 63.25 125 VAL A O 1
#

Foldseek 3Di:
DVVVVVVVVVVLVVLLVVLVVCLVVLVVVQVCCVVPPVDRPPVSVVVSVVSVVVSVVSVVVVCVVVVVVCVVVVVVVVDDDPVNVVVVVVVVVVVVVVVVVVVVVVVVVVVVVVVVVVVCVVDPD

Sequence (125 aa):
MKKFNDFLDTVMRFIMAAAMFALLAGGTWQIFTRWILKNPSTFTDEFLRYVLIWASMLGSAYCFYKDEHLALDLVKDRVKGSVRSVLMIFIEAAILFFVCYVFYIRRNAACRQCNQQVLRDAYPV

Secondary structure (DSSP, 8-state):
-HHHHHHHHHHHHHHHHHHHHHHHHHHHHH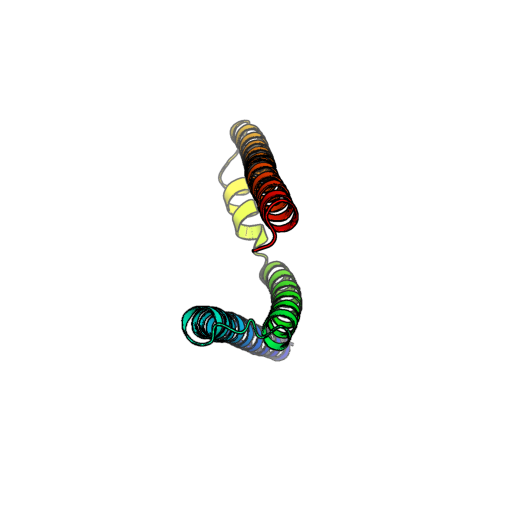HHHHHH-SS--HHHHHHHHHHHHHHHHHHHHHHHHTTTHHHHHHHHHH--SHHHHHHHHHHHHHHHHHHHHHHHHHHHHHHHHHHHHHHHHHS--

Radius of gyration: 22.27 Å; chains: 1; bounding box: 66×30×53 Å

InterPro domains:
  IPR007387 TRAP transporter, small membrane protein DctQ [PTHR35011] (1-104)
  IPR055348 Tripartite ATP-independent periplasmic transporters, DctQ component [PF04290] (27-104)

Organism: NCBI:txid1531